Protein AF-A0A0H5BHT9-F1 (afdb_monomer_lite)

Radius of gyration: 16.12 Å; chains: 1; bounding box: 31×28×40 Å

Foldseek 3Di:
DPPPLQCCCCPVVVDDPVVSVPDDPVRSVVSVVVSDPDDDDPDDPVNVVVVCVVDPDD

Structure (mmCIF, N/CA/C/O backbone):
data_AF-A0A0H5BHT9-F1
#
_entry.id   AF-A0A0H5BHT9-F1
#
loop_
_atom_site.group_PDB
_atom_site.id
_atom_site.type_symbol
_atom_site.label_atom_id
_atom_site.label_alt_id
_atom_site.label_comp_id
_atom_site.label_asym_id
_atom_site.label_entity_id
_atom_site.label_seq_id
_atom_site.pdbx_PDB_ins_code
_atom_site.Cartn_x
_atom_site.Cartn_y
_atom_site.Cartn_z
_atom_site.occupancy
_atom_site.B_iso_or_equiv
_atom_site.auth_seq_id
_atom_site.auth_comp_id
_atom_site.auth_asym_id
_atom_site.auth_atom_id
_atom_site.pdbx_PDB_model_num
ATOM 1 N N . MET A 1 1 ? -15.389 -1.585 -9.244 1.00 46.31 1 MET A N 1
ATOM 2 C CA . MET A 1 1 ? -14.831 -1.121 -10.538 1.00 46.31 1 MET A CA 1
ATOM 3 C C . MET A 1 1 ? -13.298 -1.095 -10.434 1.00 46.31 1 MET A C 1
ATOM 5 O O . MET A 1 1 ? -12.774 -0.239 -9.729 1.00 46.31 1 MET A O 1
ATOM 9 N N . PRO A 1 2 ? -12.558 -2.053 -11.029 1.00 53.56 2 PRO A N 1
ATOM 10 C CA . PRO A 1 2 ? -11.132 -2.276 -10.760 1.00 53.56 2 PRO A CA 1
ATOM 11 C C . PRO A 1 2 ? -10.258 -1.348 -11.621 1.00 53.56 2 PRO A C 1
ATOM 13 O O . PRO A 1 2 ? -9.572 -1.783 -12.536 1.00 53.56 2 PRO A O 1
ATOM 16 N N . ARG A 1 3 ? -10.318 -0.035 -11.376 1.00 55.69 3 ARG A N 1
ATOM 17 C CA . ARG A 1 3 ? -9.516 0.967 -12.107 1.00 55.69 3 ARG A CA 1
ATOM 18 C C . ARG A 1 3 ? -8.230 1.474 -11.413 1.00 55.69 3 ARG A C 1
ATOM 20 O O . ARG A 1 3 ? -7.432 2.081 -12.125 1.00 55.69 3 ARG A O 1
ATOM 27 N N . PRO A 1 4 ? -7.945 1.245 -10.108 1.00 58.62 4 PRO A N 1
ATOM 28 C CA . PRO A 1 4 ? -6.714 1.770 -9.504 1.00 58.62 4 PRO A CA 1
ATOM 29 C C . PRO A 1 4 ? -5.469 0.905 -9.773 1.00 58.62 4 PRO A C 1
ATOM 31 O O . PRO A 1 4 ? -4.366 1.441 -9.837 1.00 58.62 4 PRO A O 1
ATOM 34 N N . LEU A 1 5 ? -5.623 -0.408 -9.991 1.00 59.62 5 LEU A N 1
ATOM 35 C CA . LEU A 1 5 ? -4.487 -1.331 -10.152 1.00 59.62 5 LEU A CA 1
ATOM 36 C C . LEU A 1 5 ? -3.701 -1.096 -11.452 1.00 59.62 5 LEU A C 1
ATOM 38 O O . LEU A 1 5 ? -2.473 -1.072 -11.427 1.00 59.62 5 LEU A O 1
ATOM 42 N N . LEU A 1 6 ? -4.393 -0.833 -12.566 1.00 61.56 6 LEU A N 1
ATOM 43 C CA . LEU A 1 6 ? -3.760 -0.566 -13.866 1.00 61.56 6 LEU A CA 1
ATOM 44 C C . LEU A 1 6 ? -2.867 0.679 -13.842 1.00 61.56 6 LEU A C 1
ATOM 46 O O . LEU A 1 6 ? -1.783 0.665 -14.417 1.00 61.56 6 LEU A O 1
ATOM 50 N N . ARG A 1 7 ? -3.284 1.744 -13.143 1.00 60.72 7 ARG A N 1
ATOM 51 C CA . ARG A 1 7 ? -2.496 2.983 -13.045 1.00 60.72 7 ARG A CA 1
ATOM 52 C C . ARG A 1 7 ? -1.193 2.761 -12.273 1.00 60.72 7 ARG A C 1
ATOM 54 O O . ARG A 1 7 ? -0.165 3.312 -12.649 1.00 60.72 7 ARG A O 1
ATOM 61 N N . VAL A 1 8 ? -1.222 1.941 -11.223 1.00 62.34 8 VAL A N 1
ATOM 62 C CA . VAL A 1 8 ? -0.024 1.615 -10.434 1.00 62.34 8 VAL A CA 1
ATOM 63 C C . VAL A 1 8 ? 0.919 0.702 -11.220 1.00 62.34 8 VAL A C 1
ATOM 65 O O . VAL A 1 8 ? 2.119 0.967 -11.267 1.00 62.34 8 VAL A O 1
ATOM 68 N N . ALA A 1 9 ? 0.381 -0.317 -11.894 1.00 60.16 9 ALA A N 1
ATOM 69 C CA . ALA A 1 9 ? 1.175 -1.276 -12.659 1.00 60.16 9 ALA A CA 1
ATOM 70 C C . ALA A 1 9 ? 1.831 -0.666 -13.916 1.00 60.16 9 ALA A C 1
ATOM 72 O O . ALA A 1 9 ? 2.997 -0.928 -14.201 1.00 60.16 9 ALA A O 1
ATOM 73 N N . LEU A 1 10 ? 1.121 0.206 -14.636 1.00 61.53 10 LEU A N 1
ATOM 74 C CA . LEU A 1 10 ? 1.658 0.880 -15.825 1.00 61.53 10 LEU A CA 1
ATOM 75 C C . LEU A 1 10 ? 2.484 2.127 -15.481 1.00 61.53 10 LEU A C 1
ATOM 77 O O . LEU A 1 10 ? 3.470 2.418 -16.150 1.00 61.53 10 LEU A O 1
ATOM 81 N N . GLY A 1 11 ? 2.083 2.876 -14.450 1.00 63.56 11 GLY A N 1
ATOM 82 C CA . GLY A 1 11 ? 2.690 4.164 -14.108 1.00 63.56 11 GLY A CA 1
ATOM 83 C C . GLY A 1 11 ? 3.862 4.060 -13.134 1.00 63.56 11 GLY A C 1
ATOM 84 O O . GLY A 1 11 ? 4.934 4.587 -13.409 1.00 63.56 11 GLY A O 1
ATOM 85 N N . VAL A 1 12 ? 3.674 3.381 -11.999 1.00 63.25 12 VAL A N 1
ATOM 86 C CA . VAL A 1 12 ? 4.677 3.333 -10.916 1.00 63.25 12 VAL A CA 1
ATOM 87 C C . VAL A 1 12 ? 5.652 2.172 -11.118 1.00 63.25 12 VAL A C 1
ATOM 89 O O . VAL A 1 12 ? 6.850 2.331 -10.915 1.00 63.25 12 VAL A O 1
ATOM 92 N N . LEU A 1 13 ? 5.153 1.021 -11.578 1.00 65.81 13 LEU A N 1
ATOM 93 C CA . LEU A 1 13 ? 5.976 -0.156 -11.877 1.00 65.81 13 LEU A CA 1
ATOM 94 C C . LEU A 1 13 ? 6.623 -0.117 -13.273 1.00 65.81 13 LEU A C 1
ATOM 96 O O . LEU A 1 13 ? 7.545 -0.887 -13.531 1.00 65.81 13 LEU A O 1
ATOM 100 N N . ARG A 1 14 ? 6.170 0.782 -14.165 1.00 71.50 14 ARG A N 1
ATOM 101 C CA . ARG A 1 14 ? 6.616 0.912 -15.571 1.00 71.50 14 ARG A CA 1
ATOM 102 C C . ARG A 1 14 ? 6.564 -0.399 -16.364 1.00 71.50 14 ARG A C 1
ATOM 104 O O . ARG A 1 14 ? 7.331 -0.587 -17.309 1.00 71.50 14 ARG A O 1
ATOM 111 N N . TRP A 1 15 ? 5.681 -1.320 -15.988 1.00 78.19 15 TRP A N 1
ATOM 112 C CA . TRP A 1 15 ? 5.544 -2.578 -16.708 1.00 78.19 15 TRP A CA 1
ATOM 113 C C . TRP A 1 15 ? 4.912 -2.334 -18.082 1.00 78.19 15 TRP A C 1
ATOM 115 O O . TRP A 1 15 ? 3.997 -1.514 -18.195 1.00 78.19 15 TRP A O 1
ATOM 125 N N . PRO A 1 16 ? 5.355 -3.044 -19.136 1.00 79.31 16 PRO A N 1
ATOM 126 C CA . PRO A 1 16 ? 4.642 -3.021 -20.402 1.00 79.31 16 PRO A CA 1
ATOM 127 C C . PRO A 1 16 ? 3.220 -3.579 -20.196 1.00 79.31 16 PRO A C 1
ATOM 129 O O . PRO A 1 16 ? 3.041 -4.488 -19.381 1.00 79.31 16 PRO A O 1
ATOM 132 N N . PRO A 1 17 ? 2.202 -3.091 -20.930 1.00 77.56 17 PRO A N 1
ATOM 133 C CA . PRO A 1 17 ? 0.807 -3.504 -20.737 1.00 77.56 17 PRO A CA 1
ATOM 134 C C . PRO A 1 17 ? 0.584 -5.018 -20.738 1.00 77.56 17 PRO A C 1
ATOM 136 O O . PRO A 1 17 ? -0.135 -5.543 -19.894 1.00 77.56 17 PRO A O 1
ATOM 139 N N . GLU A 1 18 ? 1.280 -5.722 -21.624 1.00 80.88 18 GLU A N 1
ATOM 140 C CA . GLU A 1 18 ? 1.307 -7.182 -21.722 1.00 80.88 18 GLU A CA 1
ATOM 141 C C . GLU A 1 18 ? 1.700 -7.876 -20.400 1.00 80.88 18 GLU A C 1
ATOM 143 O O . GLU A 1 18 ? 1.144 -8.913 -20.041 1.00 80.88 18 GLU A O 1
ATOM 148 N N . ALA A 1 19 ? 2.663 -7.318 -19.660 1.00 82.25 19 ALA A N 1
ATOM 149 C CA . ALA A 1 19 ? 3.120 -7.882 -18.391 1.00 82.25 19 ALA A CA 1
ATOM 150 C C . ALA A 1 19 ? 2.100 -7.653 -17.269 1.00 82.25 19 ALA A C 1
ATOM 152 O O . ALA A 1 19 ? 1.928 -8.513 -16.411 1.00 82.25 19 ALA A O 1
ATOM 153 N N . VAL A 1 20 ? 1.371 -6.533 -17.303 1.00 79.56 20 VAL A N 1
ATOM 154 C CA . VAL A 1 20 ? 0.305 -6.246 -16.333 1.00 79.56 20 VAL A CA 1
ATOM 155 C C . VAL A 1 20 ? -0.856 -7.226 -16.481 1.00 79.56 20 VAL A C 1
ATOM 157 O O . VAL A 1 20 ? -1.375 -7.701 -15.476 1.00 79.56 20 VAL A O 1
ATOM 160 N N . TRP A 1 21 ? -1.242 -7.557 -17.715 1.00 80.88 21 TRP A N 1
ATOM 161 C CA . TRP A 1 21 ? -2.346 -8.486 -17.975 1.00 80.88 21 TRP A CA 1
ATOM 162 C C . TRP A 1 21 ? -2.006 -9.948 -17.682 1.00 80.88 21 TRP A C 1
ATOM 164 O O . TRP A 1 21 ? -2.903 -10.722 -17.359 1.00 80.88 21 TRP A O 1
ATOM 174 N N . ARG A 1 22 ? -0.725 -10.326 -17.770 1.00 85.94 22 ARG A N 1
ATOM 175 C CA . ARG A 1 22 ? -0.256 -11.676 -17.423 1.00 85.94 22 ARG A CA 1
ATOM 176 C C . ARG A 1 22 ? 0.010 -11.867 -15.930 1.00 85.94 22 ARG A C 1
ATOM 178 O O . ARG A 1 22 ? 0.049 -13.006 -15.475 1.00 85.94 22 ARG A O 1
ATOM 185 N N . ALA A 1 23 ? 0.194 -10.782 -15.182 1.00 86.00 23 ALA A N 1
ATOM 186 C CA . ALA A 1 23 ? 0.482 -10.852 -13.760 1.00 86.00 23 ALA A CA 1
ATOM 187 C C . ALA A 1 23 ? -0.757 -11.216 -12.937 1.00 86.00 23 ALA A C 1
ATOM 189 O O . ALA A 1 23 ? -1.868 -10.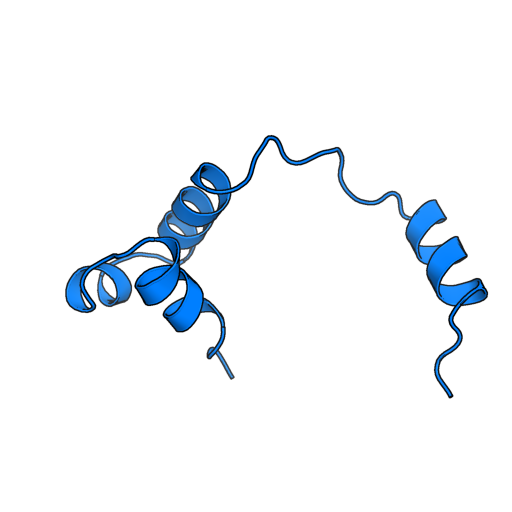729 -13.154 1.00 86.00 23 ALA A O 1
ATOM 190 N N . THR A 1 24 ? -0.545 -12.032 -11.915 1.00 87.56 24 THR A N 1
ATOM 191 C CA . THR A 1 24 ? -1.567 -12.351 -10.923 1.00 87.56 24 THR A CA 1
ATOM 192 C C . THR A 1 24 ? -1.729 -11.206 -9.912 1.00 87.56 24 THR A C 1
ATOM 194 O O . THR A 1 24 ? -0.782 -10.455 -9.649 1.00 87.56 24 THR A O 1
ATOM 197 N N . PRO A 1 25 ? -2.892 -11.086 -9.240 1.00 82.75 25 PRO A N 1
ATOM 198 C CA . PRO A 1 25 ? -3.086 -10.090 -8.182 1.00 82.75 25 PRO A CA 1
ATOM 199 C C . PRO A 1 25 ? -2.022 -10.142 -7.073 1.00 82.75 25 PRO A C 1
ATOM 201 O O . PRO A 1 25 ? -1.653 -9.106 -6.519 1.00 82.75 25 PRO A O 1
ATOM 204 N N . ARG A 1 26 ? -1.497 -11.336 -6.765 1.00 82.44 26 ARG A N 1
ATOM 205 C CA . ARG A 1 26 ? -0.465 -11.536 -5.738 1.00 82.44 26 ARG A CA 1
ATOM 206 C C . ARG A 1 26 ? 0.899 -10.997 -6.175 1.00 82.44 26 ARG A C 1
ATOM 208 O O . ARG A 1 26 ? 1.595 -10.393 -5.365 1.00 82.44 26 ARG A O 1
ATOM 215 N N . GLU A 1 27 ? 1.257 -11.165 -7.445 1.00 85.31 27 GLU A N 1
ATOM 216 C CA . 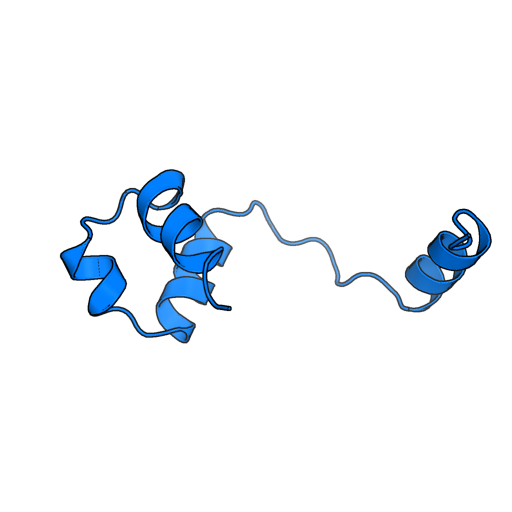GLU A 1 27 ? 2.493 -10.612 -8.016 1.00 85.31 27 GLU A CA 1
ATOM 217 C C . GLU A 1 27 ? 2.434 -9.087 -8.104 1.00 85.31 27 GLU A C 1
ATOM 219 O O . GLU A 1 27 ? 3.399 -8.413 -7.750 1.00 85.31 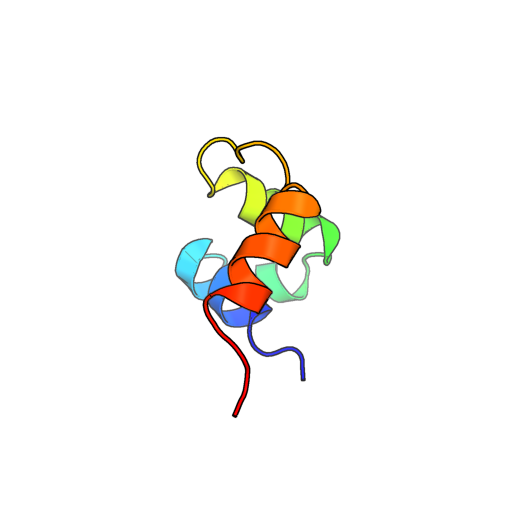27 GLU A O 1
ATOM 224 N N . ILE A 1 28 ? 1.274 -8.530 -8.466 1.00 82.44 28 ILE A N 1
ATOM 225 C CA . ILE A 1 28 ? 1.050 -7.080 -8.435 1.00 82.44 28 ILE A CA 1
ATOM 226 C C . ILE A 1 28 ? 1.203 -6.550 -7.000 1.00 82.44 28 ILE A C 1
ATOM 228 O O . ILE A 1 28 ? 1.879 -5.546 -6.784 1.00 82.44 28 ILE A O 1
ATOM 232 N N . ALA A 1 29 ? 0.633 -7.232 -5.999 1.00 81.56 29 ALA A N 1
ATOM 233 C CA . ALA A 1 29 ? 0.774 -6.840 -4.596 1.00 81.56 29 ALA A CA 1
ATOM 234 C C . ALA A 1 29 ? 2.238 -6.865 -4.114 1.00 81.56 29 ALA A C 1
ATOM 236 O O . ALA A 1 29 ? 2.659 -5.943 -3.413 1.00 81.56 29 ALA A O 1
ATOM 237 N N . ALA A 1 30 ? 3.017 -7.875 -4.515 1.00 83.56 30 ALA A N 1
ATOM 238 C CA . ALA A 1 30 ? 4.441 -7.982 -4.191 1.00 83.56 30 ALA A CA 1
ATOM 239 C C . ALA A 1 30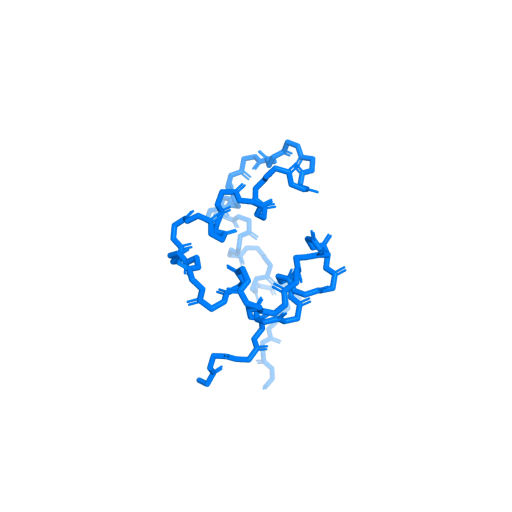 ? 5.270 -6.867 -4.850 1.00 83.56 30 ALA A C 1
ATOM 241 O O . ALA A 1 30 ? 6.090 -6.230 -4.191 1.00 83.56 30 ALA A O 1
ATOM 242 N N . ALA A 1 31 ? 5.007 -6.572 -6.124 1.00 83.44 31 ALA A N 1
ATOM 243 C CA . ALA A 1 31 ? 5.681 -5.503 -6.851 1.00 83.44 31 ALA A CA 1
ATOM 244 C C . ALA A 1 31 ? 5.376 -4.117 -6.246 1.00 83.44 31 ALA A C 1
ATOM 246 O O . ALA A 1 31 ? 6.270 -3.292 -6.076 1.00 83.44 31 ALA A O 1
ATOM 247 N N . ILE A 1 32 ? 4.125 -3.879 -5.832 1.00 80.12 32 ILE A N 1
ATOM 248 C CA . ILE A 1 32 ? 3.738 -2.660 -5.103 1.00 80.12 32 ILE A CA 1
ATOM 249 C C . ILE A 1 32 ? 4.445 -2.574 -3.746 1.00 80.12 32 ILE A C 1
ATOM 251 O O . ILE A 1 32 ? 4.856 -1.486 -3.349 1.00 80.12 32 ILE A O 1
ATOM 255 N N . ALA A 1 33 ? 4.581 -3.691 -3.027 1.00 78.88 33 ALA A N 1
ATOM 256 C CA . ALA A 1 33 ? 5.283 -3.721 -1.746 1.00 78.88 33 ALA A CA 1
ATOM 257 C C . ALA A 1 33 ? 6.770 -3.366 -1.901 1.00 78.88 33 ALA A C 1
ATOM 259 O O . ALA A 1 33 ? 7.276 -2.595 -1.095 1.00 78.88 33 ALA A O 1
ATOM 260 N N . ALA A 1 34 ? 7.429 -3.835 -2.965 1.00 79.62 34 ALA A N 1
ATOM 261 C CA . ALA A 1 34 ? 8.831 -3.525 -3.253 1.00 79.62 34 ALA A CA 1
ATOM 262 C C . ALA A 1 34 ? 9.094 -2.035 -3.558 1.00 79.62 34 ALA A C 1
ATOM 264 O O . ALA A 1 34 ? 10.202 -1.550 -3.357 1.00 79.62 34 ALA A O 1
ATOM 265 N N . LEU A 1 35 ? 8.084 -1.298 -4.034 1.00 78.25 35 LEU A N 1
ATOM 266 C CA . LEU A 1 35 ? 8.179 0.141 -4.311 1.00 78.25 35 LEU A CA 1
ATOM 267 C C . LEU A 1 35 ? 7.904 1.027 -3.090 1.00 78.25 35 LEU A C 1
ATOM 269 O O . LEU A 1 35 ? 8.069 2.246 -3.162 1.00 78.25 35 LEU A O 1
ATOM 273 N N . ARG A 1 36 ? 7.400 0.456 -1.994 1.00 73.88 36 ARG A N 1
ATOM 274 C CA . ARG A 1 36 ? 7.081 1.209 -0.781 1.00 73.88 36 ARG A CA 1
ATOM 275 C C . ARG A 1 36 ? 8.284 1.103 0.160 1.00 73.88 36 ARG A C 1
ATOM 277 O O . ARG A 1 36 ? 8.725 -0.015 0.409 1.00 73.88 36 ARG A O 1
ATOM 284 N N . PRO A 1 37 ? 8.797 2.217 0.714 1.00 64.00 37 PRO A N 1
ATOM 285 C CA . PRO A 1 37 ? 9.705 2.116 1.852 1.00 64.00 37 PRO A CA 1
ATOM 286 C C . PRO A 1 37 ? 9.007 1.339 2.976 1.00 64.00 37 PRO A C 1
ATOM 288 O O . PRO A 1 37 ? 7.774 1.391 3.055 1.00 64.00 37 PRO A O 1
ATOM 291 N N . GLU A 1 38 ? 9.799 0.607 3.774 1.00 68.56 38 GLU A N 1
ATOM 292 C CA . GLU A 1 38 ? 9.393 -0.210 4.933 1.00 68.56 38 GLU A CA 1
ATOM 293 C C . GLU A 1 38 ? 8.013 0.197 5.458 1.00 68.56 38 GLU A C 1
ATOM 295 O O . GLU A 1 38 ? 7.817 1.308 5.965 1.00 68.56 38 GLU A O 1
ATOM 300 N N . ARG A 1 39 ? 7.017 -0.680 5.270 1.00 70.81 39 ARG A N 1
ATOM 301 C CA . ARG A 1 39 ? 5.682 -0.422 5.806 1.00 70.81 39 ARG A CA 1
ATOM 302 C C . ARG A 1 39 ? 5.821 -0.377 7.321 1.00 70.81 39 ARG A C 1
ATOM 304 O O . ARG A 1 39 ? 6.066 -1.402 7.948 1.00 70.81 39 ARG A O 1
ATO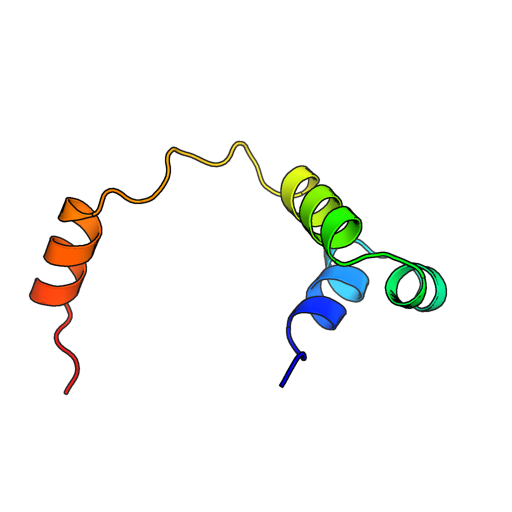M 311 N N . GLY A 1 40 ? 5.621 0.812 7.888 1.00 72.12 40 GLY A N 1
ATOM 312 C CA . GLY A 1 40 ? 5.397 0.962 9.318 1.00 72.12 40 GLY A CA 1
ATOM 313 C C . GLY A 1 40 ? 4.275 0.029 9.797 1.00 72.12 40 GLY A C 1
ATOM 314 O O . GLY A 1 40 ? 3.502 -0.487 8.977 1.00 72.12 40 GLY A O 1
ATOM 315 N N . PRO A 1 41 ? 4.184 -0.211 11.114 1.00 80.69 41 PRO A N 1
ATOM 316 C CA . PRO A 1 41 ? 3.204 -1.131 11.674 1.00 80.69 41 PRO A CA 1
ATOM 317 C C . PRO A 1 41 ? 1.783 -0.799 11.185 1.00 80.69 41 PRO A C 1
ATOM 319 O O . PRO A 1 41 ? 1.482 0.372 10.926 1.00 80.69 41 PRO A O 1
ATOM 322 N N . PRO A 1 42 ? 0.902 -1.811 11.048 1.00 81.94 42 PRO A N 1
ATOM 323 C CA . PRO A 1 42 ? -0.497 -1.581 10.710 1.00 81.94 42 PRO A CA 1
ATOM 324 C C . PRO A 1 42 ? -1.115 -0.505 11.608 1.00 81.94 42 PRO A C 1
ATOM 326 O O . PRO A 1 42 ? -0.792 -0.427 12.794 1.00 81.94 42 PRO A O 1
ATOM 329 N N . LEU A 1 43 ? -2.020 0.309 11.053 1.00 85.88 43 LEU A N 1
ATOM 330 C CA . LEU A 1 43 ? -2.739 1.313 11.834 1.00 85.88 43 LEU A CA 1
ATOM 331 C C . LEU A 1 43 ? -3.462 0.619 12.997 1.00 85.88 43 LEU A C 1
ATOM 333 O O . LEU A 1 43 ? -4.286 -0.270 12.776 1.00 85.88 43 LEU A O 1
ATOM 337 N N . ALA A 1 44 ? -3.146 1.019 14.228 1.00 92.00 44 ALA A N 1
ATOM 338 C CA . ALA A 1 44 ? -3.820 0.497 15.406 1.00 92.00 44 ALA A CA 1
ATOM 339 C C . ALA A 1 44 ? -5.307 0.876 15.377 1.00 92.00 44 ALA A C 1
ATOM 341 O O . ALA A 1 44 ? -5.662 1.983 14.965 1.00 92.00 44 ALA A O 1
ATOM 342 N N . ARG A 1 45 ? -6.176 -0.024 15.859 1.00 92.81 45 ARG A N 1
ATOM 343 C CA . ARG A 1 45 ? -7.624 0.231 15.892 1.00 92.81 45 ARG A CA 1
ATOM 344 C C . ARG A 1 45 ? -7.962 1.499 16.678 1.00 92.81 45 ARG A C 1
ATOM 346 O O . ARG A 1 45 ? -8.741 2.309 16.196 1.00 92.81 45 ARG A O 1
ATOM 353 N N . THR A 1 46 ? -7.278 1.707 17.800 1.00 95.69 46 THR A N 1
ATOM 354 C CA . THR A 1 46 ? -7.397 2.908 18.637 1.00 95.69 46 THR A CA 1
ATOM 355 C C . THR A 1 46 ? -7.114 4.189 17.860 1.00 95.69 46 THR A C 1
ATOM 357 O O . THR A 1 46 ? -7.861 5.154 17.962 1.00 95.69 46 THR A O 1
ATOM 360 N N . ARG A 1 47 ? -6.079 4.190 17.010 1.00 93.69 47 ARG A N 1
ATOM 361 C CA . ARG A 1 47 ? -5.726 5.362 16.204 1.00 93.69 47 ARG A CA 1
ATOM 362 C C . ARG A 1 47 ? -6.778 5.671 15.139 1.00 93.69 47 ARG A C 1
ATOM 364 O O . ARG A 1 47 ? -6.983 6.833 14.808 1.00 93.69 47 ARG A O 1
ATOM 371 N N . LEU A 1 48 ? -7.438 4.647 14.599 1.00 93.81 48 LEU A N 1
ATOM 372 C CA . LEU A 1 48 ? -8.571 4.846 13.696 1.00 93.81 48 LEU A CA 1
ATOM 373 C C . LEU A 1 48 ? -9.770 5.450 14.439 1.00 93.81 48 LEU A C 1
ATOM 375 O O . LEU A 1 48 ? -10.378 6.382 13.926 1.00 93.81 48 LEU A O 1
ATOM 379 N N . ASP A 1 49 ? -10.072 4.968 15.644 1.00 96.00 49 ASP A N 1
ATOM 380 C CA . ASP A 1 49 ? -11.176 5.494 16.457 1.00 96.00 49 ASP A CA 1
ATOM 381 C C . ASP A 1 49 ? -10.953 6.976 16.811 1.00 96.00 49 ASP A C 1
ATOM 383 O O . ASP A 1 49 ? -11.866 7.792 16.692 1.00 96.00 49 ASP A O 1
ATOM 387 N N . GLU A 1 50 ? -9.715 7.352 17.148 1.00 96.00 50 GLU A N 1
ATOM 388 C CA . GLU A 1 50 ? -9.325 8.753 17.340 1.00 96.00 50 GLU A CA 1
ATOM 389 C C . GLU A 1 50 ? -9.566 9.593 16.081 1.00 96.00 50 GLU A C 1
ATOM 391 O O . GLU A 1 50 ? -10.126 10.683 16.174 1.00 96.00 50 GLU A O 1
ATOM 396 N N . LEU A 1 51 ? -9.159 9.104 14.904 1.00 95.44 51 LEU A N 1
ATOM 397 C CA . LEU A 1 51 ? -9.351 9.822 13.640 1.00 95.44 51 LEU A CA 1
ATOM 398 C C . LEU A 1 51 ? -10.833 10.035 13.326 1.00 95.44 51 LEU A C 1
ATOM 400 O O . LEU A 1 51 ? -11.204 11.132 12.922 1.00 95.44 51 LEU A O 1
ATOM 404 N N . MET A 1 52 ? -11.670 9.021 13.551 1.00 95.62 52 MET A N 1
ATOM 405 C CA . MET A 1 52 ? -13.118 9.118 13.346 1.00 95.62 52 MET A CA 1
ATOM 406 C C . MET A 1 52 ? -13.759 10.158 14.272 1.00 95.62 52 MET A C 1
ATOM 408 O O . MET A 1 52 ? -14.635 10.901 13.846 1.00 95.62 52 MET A O 1
ATOM 412 N N . ALA A 1 53 ? -13.308 10.249 15.527 1.00 95.81 53 ALA A N 1
ATOM 413 C CA . ALA A 1 53 ? -13.805 11.257 16.463 1.00 95.81 53 ALA A CA 1
ATOM 414 C C . ALA A 1 53 ? -13.383 12.689 16.081 1.00 95.81 53 ALA A C 1
ATOM 416 O O . ALA A 1 53 ? -14.146 13.628 16.292 1.00 95.81 53 ALA A O 1
ATOM 417 N N . HIS A 1 54 ? -12.176 12.866 15.529 1.00 96.62 54 HIS A N 1
ATOM 418 C CA . HIS A 1 54 ? -11.668 14.180 15.107 1.00 96.62 54 HIS A CA 1
ATOM 419 C C . HIS A 1 54 ? -12.216 14.639 13.749 1.00 96.62 54 HIS A C 1
ATOM 421 O O . HIS A 1 54 ? -12.246 15.840 13.481 1.00 96.62 54 HIS A O 1
ATOM 427 N N . HIS A 1 55 ? -12.620 13.701 12.894 1.00 93.81 55 HIS A N 1
ATOM 428 C CA . HIS A 1 55 ? -13.136 13.959 11.552 1.00 93.81 55 HIS A CA 1
A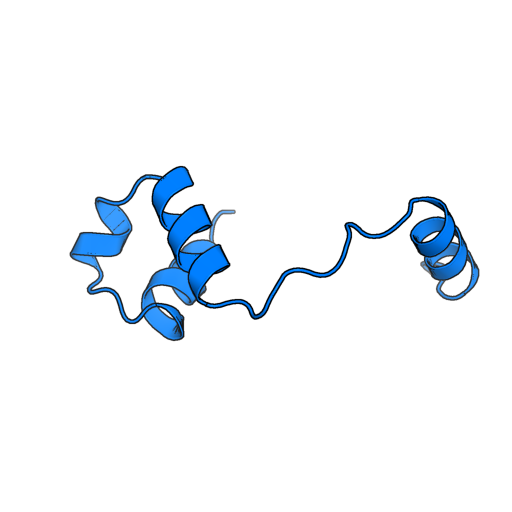TOM 429 C C . HIS A 1 55 ? -14.483 13.251 11.367 1.00 93.81 55 HIS A C 1
ATOM 431 O O . HIS A 1 55 ? -14.535 12.224 10.688 1.00 93.81 55 HIS A O 1
ATOM 437 N N . PRO A 1 56 ? -15.558 13.751 12.000 1.00 88.31 56 PRO A N 1
ATOM 438 C CA . PRO A 1 56 ? -16.885 13.191 11.807 1.00 88.31 56 PRO A CA 1
ATOM 439 C C . PRO A 1 56 ? -17.342 13.413 10.361 1.00 88.31 56 PRO A C 1
ATOM 441 O O . PRO A 1 56 ? -17.115 14.481 9.790 1.00 88.31 56 PRO A O 1
ATOM 444 N N . ASP A 1 57 ? -17.979 12.397 9.785 1.00 86.75 57 ASP A N 1
ATOM 445 C CA . ASP A 1 57 ? -18.650 12.529 8.495 1.00 86.75 57 ASP A CA 1
ATOM 446 C C . ASP A 1 57 ? -19.917 13.389 8.691 1.00 86.75 57 ASP A C 1
ATOM 448 O O . ASP A 1 57 ? -20.724 13.093 9.579 1.00 86.75 57 ASP A O 1
ATOM 452 N N . GLU A 1 58 ? -20.069 14.459 7.901 1.00 70.25 58 GLU A N 1
ATOM 453 C CA . GLU A 1 58 ? -21.341 15.195 7.757 1.00 70.25 58 GLU A CA 1
ATOM 454 C C . GLU A 1 58 ? -22.333 14.446 6.856 1.00 70.25 58 GLU A C 1
ATOM 456 O O . GLU A 1 58 ? -21.894 13.842 5.845 1.00 70.25 58 GLU A O 1
#

Secondary structure (DSSP, 8-state):
---HHHHIIIIIS---HHHHHHS-HHHHHHHHHHTSS--PSPPPHHHHHHHHHHS---

Organism: Blastochloris viridis (NCBI:txid1079)

pLDDT: mean 78.3, std 12.73, range [46.31, 96.62]

InterPro domains:
  IPR019056 Phage tail assembly chaperone protein, TAC6 [PF09550] (5-58)

Sequence (58 aa):
MPRPLLRVALGVLRWPPEAVWRATPREIAAAIAALRPERGPPLARTRLDELMAHHPDE